Protein AF-A0A6P4JU50-F1 (afdb_monomer_lite)

pLDDT: mean 75.05, std 13.11, range [38.38, 91.38]

Radius of gyration: 21.97 Å; chains: 1; bounding box: 61×32×65 Å

Secondary structure (DSSP, 8-state):
--HHHHHHHHHHHHHHHHHHHHTPPEEEEEEEEEE-TTS-EEEEEEEEEE---HHHHHHHHHHHHHHHHHHHHS---TTGGGSGGGGTTTTHHHHHHHHHHHHHHHHHHHHHHHHHTTTS--HHHHHHHHHHHHHHHHHHHHHHHHHHHHHHHHTTSS-------

Organism: Drosophila kikkawai (NCBI:txid30033)

Structure (mmCIF, N/CA/C/O backbone):
data_AF-A0A6P4JU50-F1
#
_entry.id   AF-A0A6P4JU50-F1
#
loop_
_atom_site.group_PDB
_atom_site.id
_atom_site.type_symbol
_atom_site.label_atom_id
_atom_site.label_alt_id
_atom_site.label_comp_id
_atom_site.label_asym_id
_atom_site.label_entity_id
_atom_site.label_seq_id
_atom_site.pdbx_PDB_ins_code
_atom_site.Cartn_x
_atom_site.Cartn_y
_atom_site.Cartn_z
_atom_site.occupancy
_atom_site.B_iso_or_equiv
_atom_site.auth_seq_id
_atom_site.auth_comp_id
_atom_site.auth_asym_id
_atom_site.auth_atom_id
_atom_site.pdbx_PDB_model_num
ATOM 1 N N . MET A 1 1 ? -29.765 8.787 4.730 1.00 54.12 1 MET A N 1
ATOM 2 C CA . MET A 1 1 ? -28.805 7.769 4.243 1.00 54.12 1 MET A CA 1
ATOM 3 C C . MET A 1 1 ? -28.225 7.061 5.467 1.00 54.12 1 MET A C 1
ATOM 5 O O . MET A 1 1 ? -27.823 7.749 6.394 1.00 54.12 1 MET A O 1
ATOM 9 N N . SER A 1 2 ? -28.319 5.730 5.560 1.00 73.50 2 SER A N 1
ATOM 10 C CA . SER A 1 2 ? -28.014 4.982 6.798 1.00 73.50 2 SER A CA 1
ATOM 11 C C . SER A 1 2 ? -26.514 5.015 7.121 1.00 73.50 2 SER A C 1
ATOM 13 O O . SER A 1 2 ? -25.704 4.773 6.234 1.00 73.50 2 SER A O 1
ATOM 15 N N . GLN A 1 3 ? -26.133 5.262 8.380 1.00 72.31 3 GLN A N 1
ATOM 16 C CA . GLN A 1 3 ? -24.739 5.274 8.868 1.00 72.31 3 GLN A CA 1
ATOM 17 C C . GLN A 1 3 ? -23.953 4.004 8.482 1.00 72.31 3 GLN A C 1
ATOM 19 O O . GLN A 1 3 ? -22.750 4.051 8.243 1.00 72.31 3 GLN A O 1
ATOM 24 N N . ARG A 1 4 ? -24.656 2.874 8.338 1.00 76.69 4 ARG A N 1
ATOM 25 C CA . ARG A 1 4 ? -24.091 1.600 7.870 1.00 76.69 4 ARG A CA 1
ATOM 26 C C . ARG A 1 4 ? -23.564 1.668 6.434 1.00 76.69 4 ARG A C 1
ATOM 28 O O . ARG A 1 4 ? -22.578 1.019 6.121 1.00 76.69 4 ARG A O 1
ATOM 35 N N . PHE A 1 5 ? -24.207 2.455 5.573 1.00 83.00 5 PHE A N 1
ATOM 36 C CA . PHE A 1 5 ? -23.812 2.596 4.173 1.00 83.00 5 PHE A CA 1
ATOM 37 C C . PHE A 1 5 ? -22.484 3.352 4.031 1.00 83.00 5 PHE A C 1
ATOM 39 O O . PHE A 1 5 ? -21.643 2.957 3.232 1.00 83.00 5 PHE A O 1
ATOM 46 N N . TYR A 1 6 ? -22.260 4.376 4.861 1.00 82.19 6 TYR A N 1
ATOM 47 C CA . TYR A 1 6 ? -20.986 5.100 4.905 1.00 82.19 6 TYR A CA 1
ATOM 48 C C . TYR A 1 6 ? -19.831 4.208 5.366 1.00 82.19 6 TYR A C 1
ATOM 50 O O . TYR A 1 6 ? -18.791 4.193 4.720 1.00 82.19 6 TYR A O 1
ATOM 58 N N . LEU A 1 7 ? -20.040 3.402 6.414 1.00 80.25 7 LEU A N 1
ATOM 59 C CA . LEU A 1 7 ? -19.026 2.457 6.895 1.00 80.25 7 LEU A CA 1
ATOM 60 C C . LEU A 1 7 ? -18.657 1.409 5.838 1.00 80.25 7 LEU A C 1
ATOM 62 O O . LEU A 1 7 ? -17.489 1.066 5.695 1.00 80.25 7 LEU A O 1
ATOM 66 N N . LEU A 1 8 ? -19.640 0.909 5.082 1.00 84.81 8 LEU A N 1
ATOM 67 C CA . LEU A 1 8 ? -19.385 -0.038 3.994 1.00 84.81 8 LEU A CA 1
ATOM 68 C C . LEU A 1 8 ? -18.580 0.601 2.857 1.00 84.81 8 LEU A C 1
ATOM 70 O O . LEU A 1 8 ? -17.651 -0.023 2.352 1.00 84.81 8 LEU A O 1
ATOM 74 N N . LEU A 1 9 ? -18.913 1.835 2.473 1.00 86.62 9 LEU A N 1
ATOM 75 C CA . LEU A 1 9 ? -18.166 2.593 1.467 1.00 86.62 9 LEU A CA 1
ATOM 76 C C . LEU A 1 9 ? -16.723 2.855 1.901 1.00 86.62 9 LEU A C 1
ATOM 78 O O . LEU A 1 9 ? -15.807 2.656 1.112 1.00 86.62 9 LEU A O 1
ATOM 82 N N . GLU A 1 10 ? -16.519 3.261 3.151 1.00 85.44 10 GLU A N 1
ATOM 83 C CA . GLU A 1 10 ? -15.194 3.533 3.707 1.00 85.44 10 GLU A CA 1
ATOM 84 C C . GLU A 1 10 ? -14.345 2.256 3.812 1.00 85.44 10 GLU A C 1
ATOM 86 O O . GLU A 1 10 ? -13.164 2.267 3.460 1.00 85.44 10 GLU A O 1
ATOM 91 N N . LEU A 1 11 ? -14.960 1.129 4.189 1.00 87.06 11 LEU A N 1
ATOM 92 C CA . LEU A 1 11 ? -14.311 -0.182 4.175 1.00 87.06 11 LEU A CA 1
ATOM 93 C C . LEU A 1 11 ? -13.906 -0.580 2.752 1.00 87.06 11 LEU A C 1
ATOM 95 O O . LEU A 1 11 ? -12.756 -0.940 2.521 1.00 87.06 11 LEU A O 1
ATOM 99 N N . LEU A 1 12 ? -14.828 -0.500 1.788 1.00 88.75 12 LEU A N 1
ATOM 100 C CA . LEU A 1 12 ? -14.544 -0.823 0.388 1.00 88.75 12 LEU A CA 1
ATOM 101 C C . LEU A 1 12 ? -13.448 0.076 -0.187 1.00 88.75 12 LEU A C 1
ATOM 103 O O . LEU A 1 12 ? -12.571 -0.418 -0.890 1.00 88.75 12 LEU A O 1
ATOM 107 N N . TYR A 1 13 ? -13.465 1.365 0.152 1.00 89.19 13 TYR A N 1
ATOM 108 C CA . TYR A 1 13 ? -12.433 2.316 -0.240 1.00 89.19 13 TYR A CA 1
ATOM 109 C C . TYR A 1 13 ? -11.063 1.924 0.328 1.00 89.19 13 TYR A C 1
ATOM 111 O O . TYR A 1 13 ? -10.102 1.800 -0.429 1.00 89.19 13 TYR A O 1
ATOM 119 N N . GLY A 1 14 ? -10.979 1.633 1.631 1.00 86.38 14 GLY A N 1
ATOM 120 C CA . GLY A 1 14 ? -9.739 1.188 2.271 1.00 86.38 14 GLY A CA 1
ATOM 121 C C . GLY A 1 14 ? -9.211 -0.132 1.704 1.00 86.38 14 GLY A C 1
ATOM 122 O O . GLY A 1 14 ? -8.010 -0.261 1.464 1.00 86.38 14 GLY A O 1
ATOM 123 N N . VAL A 1 15 ? -10.099 -1.090 1.417 1.00 89.19 15 VAL A N 1
ATOM 124 C CA . VAL A 1 15 ? -9.732 -2.368 0.791 1.00 89.19 15 VAL A CA 1
ATOM 125 C C . VAL A 1 15 ? -9.227 -2.153 -0.627 1.00 89.19 15 VAL A C 1
ATOM 127 O O . VAL A 1 15 ? -8.178 -2.693 -0.971 1.00 89.19 15 VAL A O 1
ATOM 130 N N . ALA A 1 16 ? -9.928 -1.364 -1.442 1.00 88.38 16 ALA A N 1
ATOM 131 C CA . ALA A 1 16 ? -9.523 -1.078 -2.815 1.00 88.38 16 ALA A CA 1
ATOM 132 C C . ALA A 1 16 ? -8.145 -0.409 -2.855 1.00 88.38 16 ALA A C 1
ATOM 134 O O . ALA A 1 16 ? -7.277 -0.820 -3.624 1.00 88.38 16 ALA A O 1
ATOM 135 N N . LEU A 1 17 ? -7.916 0.557 -1.967 1.00 88.56 17 LEU A N 1
ATOM 136 C CA . LEU A 1 17 ? -6.658 1.278 -1.852 1.00 88.56 17 LEU A CA 1
ATOM 137 C C . LEU A 1 17 ? -5.503 0.375 -1.395 1.00 88.56 17 LEU A C 1
ATOM 139 O O . LEU A 1 17 ? -4.445 0.353 -2.023 1.00 88.56 17 LEU A O 1
ATOM 143 N N . LEU A 1 18 ? -5.707 -0.421 -0.339 1.00 86.56 18 LEU A N 1
ATOM 144 C CA . LEU A 1 18 ? -4.679 -1.344 0.141 1.00 86.56 18 LEU A CA 1
ATOM 145 C C . LEU A 1 18 ? -4.397 -2.445 -0.887 1.00 86.56 18 LEU A C 1
ATOM 147 O O . LEU A 1 18 ? -3.248 -2.835 -1.072 1.00 86.56 18 LEU A O 1
ATOM 151 N N . THR A 1 19 ? -5.426 -2.921 -1.591 1.00 86.94 19 THR A N 1
ATOM 152 C CA . THR A 1 19 ? -5.266 -3.876 -2.694 1.00 86.94 19 THR A CA 1
ATOM 153 C C . THR A 1 19 ? -4.460 -3.249 -3.824 1.00 86.94 19 THR A C 1
ATOM 155 O O . THR A 1 19 ? -3.544 -3.894 -4.313 1.00 86.94 19 THR A O 1
ATOM 158 N N . ALA A 1 20 ? -4.717 -1.993 -4.198 1.00 86.81 20 ALA A N 1
ATOM 159 C CA . ALA A 1 20 ? -3.942 -1.297 -5.225 1.00 86.81 20 ALA A CA 1
ATOM 160 C C . ALA A 1 20 ? -2.454 -1.166 -4.848 1.00 86.81 20 ALA A C 1
ATOM 162 O O . ALA A 1 20 ? -1.584 -1.360 -5.694 1.00 86.81 20 ALA A O 1
ATOM 163 N N . ILE A 1 21 ? -2.153 -0.910 -3.570 1.00 85.38 21 ILE A N 1
ATOM 164 C CA . ILE A 1 21 ? -0.774 -0.854 -3.060 1.00 85.38 21 ILE A CA 1
ATOM 165 C C . ILE A 1 21 ? -0.146 -2.259 -3.014 1.00 85.38 21 ILE A C 1
ATOM 167 O O . ILE A 1 21 ? 1.008 -2.449 -3.386 1.00 85.38 21 ILE A O 1
ATOM 171 N N . ALA A 1 22 ? -0.895 -3.270 -2.571 1.00 83.38 22 ALA A N 1
ATOM 172 C CA . ALA A 1 22 ? -0.390 -4.628 -2.370 1.00 83.38 22 ALA A CA 1
ATOM 173 C C . ALA A 1 22 ? -0.297 -5.466 -3.656 1.00 83.38 22 ALA A C 1
ATOM 175 O O . ALA A 1 22 ? 0.511 -6.391 -3.721 1.00 83.38 22 ALA A O 1
ATOM 176 N N . ALA A 1 23 ? -1.134 -5.174 -4.651 1.00 81.75 23 ALA A N 1
ATOM 177 C CA . ALA A 1 23 ? -1.186 -5.856 -5.941 1.00 81.75 23 ALA A CA 1
ATOM 178 C C . ALA A 1 23 ? -0.204 -5.267 -6.963 1.00 81.75 23 ALA A C 1
ATOM 180 O O . ALA A 1 23 ? -0.229 -5.665 -8.129 1.00 81.75 23 ALA A O 1
ATOM 181 N N . ALA A 1 24 ? 0.658 -4.334 -6.545 1.00 75.81 24 ALA A N 1
ATOM 182 C CA . ALA A 1 24 ? 1.701 -3.807 -7.404 1.00 75.81 24 ALA A CA 1
ATOM 183 C C . ALA A 1 24 ? 2.560 -4.964 -7.959 1.00 75.81 24 ALA A C 1
ATOM 185 O O . ALA A 1 24 ? 2.999 -5.828 -7.188 1.00 75.81 24 ALA A O 1
ATOM 186 N N . PRO A 1 25 ? 2.778 -5.015 -9.286 1.00 68.81 25 PRO A N 1
ATOM 187 C CA . PRO A 1 25 ? 3.494 -6.114 -9.917 1.00 68.81 25 PRO A CA 1
ATOM 188 C C . PRO A 1 25 ? 4.922 -6.194 -9.388 1.00 68.81 25 PRO A C 1
ATOM 190 O O . PRO A 1 25 ? 5.602 -5.177 -9.219 1.00 68.81 25 PRO A O 1
ATOM 193 N N . ASP A 1 26 ? 5.387 -7.415 -9.143 1.00 69.00 26 ASP A N 1
ATOM 194 C CA . ASP A 1 26 ? 6.801 -7.656 -8.926 1.00 69.00 26 ASP A CA 1
ATOM 195 C C . ASP A 1 26 ? 7.513 -7.600 -10.281 1.00 69.00 26 ASP A C 1
ATOM 197 O O . ASP A 1 26 ? 7.114 -8.258 -11.247 1.00 69.00 26 ASP A O 1
ATOM 201 N N . ILE A 1 27 ? 8.533 -6.753 -10.374 1.00 66.44 27 ILE A N 1
ATOM 202 C CA . ILE A 1 27 ? 9.292 -6.546 -11.604 1.00 66.44 27 ILE A CA 1
ATOM 203 C C . ILE A 1 27 ? 10.572 -7.359 -11.464 1.00 66.44 27 ILE A C 1
ATOM 205 O O . ILE A 1 27 ? 11.508 -6.948 -10.779 1.00 66.44 27 ILE A O 1
ATOM 209 N N . GLU A 1 28 ? 10.612 -8.520 -12.118 1.00 68.19 28 GLU A N 1
ATOM 210 C CA . GLU A 1 28 ? 11.819 -9.335 -12.209 1.00 68.19 28 GLU A CA 1
ATOM 211 C C . GLU A 1 28 ? 12.558 -9.009 -13.506 1.00 68.19 28 GLU A C 1
ATOM 213 O O . GLU A 1 28 ? 12.092 -9.311 -14.611 1.00 68.19 28 GLU A O 1
ATOM 218 N N . ILE A 1 29 ? 13.744 -8.422 -13.362 1.00 61.50 29 ILE A N 1
ATOM 219 C CA . ILE A 1 29 ? 14.670 -8.187 -14.466 1.00 61.50 29 ILE A CA 1
ATOM 220 C C . ILE A 1 29 ? 15.524 -9.447 -14.624 1.00 61.50 29 ILE A C 1
ATOM 222 O O . ILE A 1 29 ? 16.368 -9.739 -13.776 1.00 61.50 29 ILE A O 1
ATOM 226 N N . LYS A 1 30 ? 15.309 -10.212 -15.700 1.00 66.56 30 LYS A N 1
ATOM 227 C CA . LYS A 1 30 ? 16.130 -11.387 -16.023 1.00 66.56 30 LYS A CA 1
ATOM 228 C C . LYS A 1 30 ? 17.071 -11.043 -17.169 1.00 66.56 30 LYS A C 1
ATOM 230 O O . LYS A 1 30 ? 16.653 -10.935 -18.319 1.00 66.56 30 LYS A O 1
ATOM 235 N N . LEU A 1 31 ? 18.353 -10.909 -16.842 1.00 55.59 31 LEU A N 1
ATOM 236 C CA . LEU A 1 31 ? 19.434 -10.826 -17.822 1.00 55.59 31 LEU A CA 1
ATOM 237 C C . LEU A 1 31 ? 19.693 -12.238 -18.353 1.00 55.59 31 LEU A C 1
ATOM 239 O O . LEU A 1 31 ? 20.204 -13.087 -17.621 1.00 55.59 31 LEU A O 1
ATOM 243 N N . ARG A 1 32 ? 19.314 -12.519 -19.605 1.00 54.78 32 ARG A N 1
ATOM 244 C CA . ARG A 1 32 ? 19.724 -13.759 -20.279 1.00 54.78 32 ARG A CA 1
ATOM 245 C C . ARG A 1 32 ? 20.823 -13.447 -21.294 1.00 54.78 32 ARG A C 1
ATOM 247 O O . ARG A 1 32 ? 20.615 -12.591 -22.153 1.00 54.78 32 ARG A O 1
ATOM 254 N N . PRO A 1 33 ? 21.972 -14.142 -21.238 1.00 51.75 33 PRO A N 1
ATOM 255 C CA . PRO A 1 33 ? 22.953 -14.059 -22.307 1.00 51.75 33 PRO A CA 1
ATOM 256 C C . PRO A 1 33 ? 22.373 -14.756 -23.542 1.00 51.75 33 PRO A C 1
ATOM 258 O O . PRO A 1 33 ? 22.024 -15.938 -23.490 1.00 51.75 33 PRO A O 1
ATOM 261 N N . ARG A 1 34 ? 22.235 -14.020 -24.646 1.00 54.09 34 ARG A N 1
ATOM 262 C CA . ARG A 1 34 ? 21.911 -14.589 -25.952 1.00 54.09 34 ARG A CA 1
ATOM 263 C C . ARG A 1 34 ? 23.229 -14.757 -26.703 1.00 54.09 34 ARG A C 1
ATOM 265 O O . ARG A 1 34 ? 23.922 -13.780 -26.970 1.00 54.09 34 ARG A O 1
ATOM 272 N N . TYR A 1 35 ? 23.591 -16.003 -26.996 1.00 56.16 35 TYR A N 1
ATOM 273 C CA . TYR A 1 35 ? 24.710 -16.289 -27.887 1.00 56.16 35 TYR A CA 1
ATOM 274 C C . TYR A 1 35 ? 24.241 -16.053 -29.315 1.00 56.16 35 TYR A C 1
ATOM 276 O O . TYR A 1 35 ? 23.404 -16.798 -29.824 1.00 56.16 35 TYR A O 1
ATOM 284 N N . ASP A 1 36 ? 24.730 -14.975 -29.916 1.00 54.75 36 ASP A N 1
ATOM 285 C CA . ASP A 1 36 ? 24.530 -14.705 -31.333 1.00 54.75 36 ASP A CA 1
ATOM 286 C C . ASP A 1 36 ? 25.614 -15.428 -32.148 1.00 54.75 36 ASP A C 1
ATOM 288 O O . ASP A 1 36 ? 26.749 -15.582 -31.681 1.00 54.75 36 ASP A O 1
ATOM 292 N N . GLU A 1 37 ? 25.293 -15.858 -33.371 1.00 56.91 37 GLU A N 1
ATOM 293 C CA . GLU A 1 37 ? 26.193 -16.640 -34.248 1.00 56.91 37 GLU A CA 1
ATOM 294 C C . GLU A 1 37 ? 27.523 -15.922 -34.564 1.00 56.91 37 GLU A C 1
ATOM 296 O O . GLU A 1 37 ? 28.471 -16.539 -35.045 1.00 56.91 37 GLU A O 1
ATOM 301 N N . LYS A 1 38 ? 27.628 -14.623 -34.254 1.00 55.09 38 LYS A N 1
ATOM 302 C CA . LYS A 1 38 ? 28.802 -13.772 -34.502 1.00 55.09 38 LYS A CA 1
ATOM 303 C C . LYS A 1 38 ? 29.774 -13.611 -33.326 1.00 55.09 38 LYS A C 1
ATOM 305 O O . LYS A 1 38 ? 30.613 -12.718 -33.366 1.00 55.09 38 LYS A O 1
ATOM 310 N N . LEU A 1 39 ? 29.720 -14.469 -32.304 1.00 55.12 39 LEU A N 1
ATOM 311 C CA . LEU A 1 39 ? 30.683 -14.449 -31.186 1.00 55.12 39 LEU A CA 1
ATOM 312 C C . LEU A 1 39 ? 30.684 -13.125 -30.385 1.00 55.12 39 LEU A C 1
ATOM 314 O O . LEU A 1 39 ? 31.681 -12.762 -29.765 1.00 55.12 39 LEU A O 1
ATOM 318 N N . SER A 1 40 ? 29.566 -12.398 -30.377 1.00 49.16 40 SER A N 1
ATOM 319 C CA . SER A 1 40 ? 29.327 -11.271 -29.474 1.00 49.16 40 SER A CA 1
ATOM 320 C C . SER A 1 40 ? 28.325 -11.698 -28.406 1.00 49.16 40 SER A C 1
ATOM 322 O O . SER A 1 40 ? 27.227 -12.149 -28.729 1.00 49.16 40 SER A O 1
ATOM 324 N N . ILE A 1 41 ? 28.697 -11.573 -27.130 1.00 52.94 41 ILE A N 1
ATOM 325 C CA . ILE A 1 41 ? 27.776 -11.801 -26.012 1.00 52.94 41 ILE A CA 1
ATOM 326 C C . ILE A 1 41 ? 26.835 -10.598 -25.954 1.00 52.94 41 ILE A C 1
ATOM 328 O O . ILE A 1 41 ? 27.206 -9.538 -25.451 1.00 52.94 41 ILE A O 1
ATOM 332 N N . THR A 1 42 ? 25.624 -10.751 -26.483 1.00 55.56 42 THR A N 1
ATOM 333 C CA . THR A 1 42 ? 24.578 -9.730 -26.388 1.00 55.56 42 THR A CA 1
ATOM 334 C C . THR A 1 42 ? 23.635 -10.123 -25.252 1.00 55.56 42 THR A C 1
ATOM 336 O O . THR A 1 42 ? 23.068 -11.218 -25.236 1.00 55.56 42 THR A O 1
ATOM 339 N N . TYR A 1 43 ? 23.493 -9.256 -24.251 1.00 56.38 43 TYR A N 1
ATOM 340 C CA . TYR A 1 43 ? 22.566 -9.475 -23.142 1.00 56.38 43 TYR A CA 1
ATOM 341 C C . TYR A 1 43 ? 21.173 -9.019 -23.574 1.00 56.38 43 TYR A C 1
ATOM 343 O O . TYR A 1 43 ? 20.978 -7.843 -23.869 1.00 56.38 43 TYR A O 1
ATOM 351 N N . ASP A 1 44 ? 20.212 -9.940 -23.625 1.00 58.97 44 ASP A N 1
ATOM 352 C CA . ASP A 1 44 ? 18.820 -9.604 -23.924 1.00 58.97 44 ASP A CA 1
ATOM 353 C C . ASP A 1 44 ? 18.092 -9.344 -22.595 1.00 58.97 44 ASP A C 1
ATOM 355 O O . ASP A 1 44 ? 18.019 -10.215 -21.716 1.00 58.97 44 ASP A O 1
ATOM 359 N N . LEU A 1 45 ? 17.618 -8.111 -22.406 1.00 58.59 45 LEU A N 1
ATOM 360 C CA . LEU A 1 45 ? 16.959 -7.675 -21.179 1.00 58.59 45 LEU A CA 1
ATOM 361 C C . LEU A 1 45 ? 15.476 -8.063 -21.239 1.00 58.59 45 LEU A C 1
ATOM 363 O O . LEU A 1 45 ? 14.645 -7.311 -21.749 1.00 58.59 45 LEU A O 1
ATOM 367 N N . ARG A 1 46 ? 15.111 -9.228 -20.688 1.00 62.28 46 ARG A N 1
ATOM 368 C CA . ARG A 1 46 ? 13.696 -9.592 -20.522 1.00 62.28 46 ARG A CA 1
ATOM 369 C C . ARG A 1 46 ? 13.168 -9.081 -19.187 1.00 62.28 46 ARG A C 1
ATOM 371 O O . ARG A 1 46 ? 13.577 -9.540 -18.121 1.00 62.28 46 ARG A O 1
ATOM 378 N N . ILE A 1 47 ? 12.205 -8.168 -19.263 1.00 61.28 47 ILE A N 1
ATOM 379 C CA . ILE A 1 47 ? 11.411 -7.718 -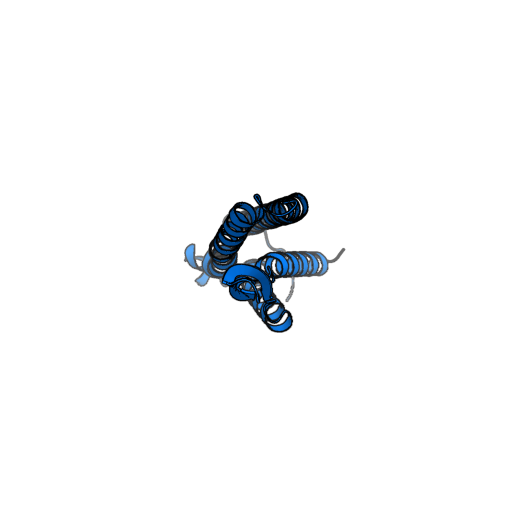18.119 1.00 61.28 47 ILE A CA 1
ATOM 380 C C . ILE A 1 47 ? 10.220 -8.670 -17.987 1.00 61.28 47 ILE A C 1
ATOM 382 O O . ILE A 1 47 ? 9.370 -8.738 -18.874 1.00 61.28 47 ILE A O 1
ATOM 386 N N . THR A 1 48 ? 10.172 -9.436 -16.899 1.00 69.38 48 THR A N 1
ATOM 387 C CA . THR A 1 48 ? 9.026 -10.294 -16.567 1.00 69.38 48 THR A CA 1
ATOM 388 C C . THR A 1 48 ? 8.226 -9.661 -15.437 1.00 69.38 48 THR A C 1
ATOM 390 O O . THR A 1 48 ? 8.776 -9.359 -14.381 1.00 69.38 48 THR A O 1
ATOM 393 N N . TYR A 1 49 ? 6.925 -9.476 -15.662 1.00 67.44 49 TYR A N 1
ATOM 394 C CA . TYR A 1 49 ? 5.993 -8.959 -14.662 1.00 67.44 49 TYR A CA 1
ATOM 395 C C . TYR A 1 49 ? 5.346 -10.133 -13.928 1.00 67.44 49 TYR A C 1
ATOM 397 O O . TYR A 1 49 ? 4.561 -10.881 -14.511 1.00 67.44 49 TYR A O 1
ATOM 405 N N . GLY A 1 50 ? 5.708 -10.319 -12.660 1.00 70.06 50 GLY A N 1
ATOM 406 C CA . GLY A 1 50 ? 5.083 -11.288 -11.769 1.00 70.06 50 GLY A CA 1
ATOM 407 C C . GLY A 1 50 ? 3.958 -10.619 -10.992 1.00 70.06 50 GLY A C 1
ATOM 408 O O . GLY A 1 50 ? 4.213 -9.767 -10.144 1.00 70.06 50 GLY A O 1
ATOM 409 N N . PHE A 1 51 ? 2.709 -10.986 -11.262 1.00 69.19 51 PHE A N 1
ATOM 410 C CA . PHE A 1 51 ? 1.589 -10.497 -10.463 1.00 69.19 51 PHE A CA 1
ATOM 411 C C . PHE A 1 51 ? 1.393 -11.410 -9.250 1.00 69.19 51 PHE A C 1
ATOM 413 O O . PHE A 1 51 ? 1.316 -12.630 -9.423 1.00 69.19 51 PHE A O 1
ATOM 420 N N . PRO A 1 52 ? 1.317 -10.861 -8.024 1.00 75.44 52 PRO A N 1
ATOM 421 C CA . PRO A 1 52 ? 0.889 -11.653 -6.882 1.00 75.44 52 PRO A CA 1
ATOM 422 C C . PRO A 1 52 ? -0.550 -12.127 -7.108 1.00 75.44 52 PRO A C 1
ATOM 424 O O . PRO A 1 52 ? -1.333 -11.456 -7.781 1.00 75.44 52 PRO A O 1
ATOM 427 N N . ASP A 1 53 ? -0.906 -13.274 -6.529 1.00 82.94 53 ASP A N 1
ATOM 428 C CA . ASP A 1 53 ? -2.263 -13.805 -6.627 1.00 82.94 53 ASP A CA 1
ATOM 429 C C . ASP A 1 53 ? -3.264 -12.805 -6.025 1.00 82.94 53 ASP A C 1
ATOM 431 O O . ASP A 1 53 ? -3.330 -12.616 -4.801 1.00 82.94 53 ASP A O 1
ATOM 435 N N . ILE A 1 54 ? -4.014 -12.150 -6.916 1.00 81.25 54 ILE A N 1
ATOM 436 C CA . ILE A 1 54 ? -4.915 -11.033 -6.624 1.00 81.25 54 ILE A CA 1
ATOM 437 C C . ILE A 1 54 ? -5.981 -11.460 -5.606 1.00 81.25 54 ILE A C 1
ATOM 439 O O . ILE A 1 54 ? -6.366 -10.678 -4.738 1.00 81.25 54 ILE A O 1
ATOM 443 N N . GLY A 1 55 ? -6.426 -12.722 -5.646 1.00 80.12 55 GLY A N 1
ATOM 444 C CA . GLY A 1 55 ? -7.403 -13.228 -4.683 1.00 80.12 55 GLY A CA 1
ATOM 445 C C . GLY A 1 55 ? -6.856 -13.196 -3.255 1.00 80.12 55 GLY A C 1
ATOM 446 O O . GLY A 1 55 ? -7.511 -12.714 -2.328 1.00 80.12 55 GLY A O 1
ATOM 447 N N . THR A 1 56 ? -5.609 -13.637 -3.074 1.00 84.38 56 THR A N 1
ATOM 448 C CA . THR A 1 56 ? -4.971 -13.655 -1.751 1.00 84.38 56 THR A CA 1
ATOM 449 C C . THR A 1 56 ? -4.663 -12.254 -1.228 1.00 84.38 56 THR A C 1
ATOM 451 O O . THR A 1 56 ? -4.742 -12.027 -0.017 1.00 84.38 56 THR A O 1
ATOM 454 N N . THR A 1 57 ? -4.330 -11.302 -2.107 1.00 84.50 57 THR A N 1
ATOM 455 C CA . THR A 1 57 ? -4.066 -9.913 -1.710 1.00 84.50 57 THR A CA 1
ATOM 456 C C . THR A 1 57 ? -5.349 -9.202 -1.301 1.00 84.50 57 THR A C 1
ATOM 458 O O . THR A 1 57 ? -5.339 -8.542 -0.264 1.00 84.50 57 THR A O 1
ATOM 461 N N . ILE A 1 58 ? -6.461 -9.416 -2.015 1.00 85.75 58 ILE A N 1
ATOM 462 C CA . ILE A 1 58 ? -7.782 -8.884 -1.646 1.00 85.75 58 ILE A CA 1
ATOM 463 C C . ILE A 1 58 ? -8.214 -9.403 -0.272 1.00 85.75 58 ILE A C 1
ATOM 465 O O . ILE A 1 58 ? -8.617 -8.613 0.577 1.00 85.75 58 ILE A O 1
ATOM 469 N N . ILE A 1 59 ? -8.098 -10.711 -0.012 1.00 87.06 59 ILE A N 1
ATOM 470 C CA . ILE A 1 59 ? -8.506 -11.295 1.279 1.00 87.06 59 ILE A CA 1
ATOM 471 C C . ILE A 1 59 ? -7.671 -10.715 2.426 1.00 87.06 59 ILE A C 1
ATOM 473 O O . ILE A 1 59 ? -8.218 -10.321 3.458 1.00 87.06 59 ILE A O 1
ATOM 477 N N . LYS A 1 60 ? -6.347 -10.613 2.245 1.00 86.56 60 LYS A N 1
ATOM 478 C CA . LYS A 1 60 ? -5.456 -9.986 3.233 1.00 86.56 60 LYS A CA 1
ATOM 479 C C . LYS A 1 60 ? -5.814 -8.516 3.444 1.00 86.56 60 LYS A C 1
ATOM 481 O O . LYS A 1 60 ? -5.899 -8.079 4.587 1.00 86.56 60 LYS A O 1
ATOM 486 N N . ALA A 1 61 ? -6.071 -7.773 2.370 1.00 85.75 61 ALA A N 1
ATOM 487 C CA . ALA A 1 61 ? -6.452 -6.370 2.447 1.00 85.75 61 ALA A CA 1
ATOM 488 C C . ALA A 1 61 ? -7.786 -6.163 3.161 1.00 85.75 61 ALA A C 1
ATOM 490 O O . ALA A 1 61 ? -7.905 -5.255 3.983 1.00 85.75 61 ALA A O 1
ATOM 491 N N . LEU A 1 62 ? -8.757 -7.039 2.912 1.00 87.75 62 LEU A N 1
ATOM 492 C CA . LEU A 1 62 ? -10.048 -7.035 3.584 1.00 87.75 62 LEU A CA 1
ATOM 493 C C . LEU A 1 62 ? -9.906 -7.312 5.077 1.00 87.75 62 LEU A C 1
ATOM 495 O O . LEU A 1 62 ? -10.426 -6.541 5.877 1.00 87.75 62 LEU A O 1
ATOM 499 N N . LEU A 1 63 ? -9.148 -8.342 5.462 1.00 87.25 63 LEU A N 1
ATOM 500 C CA . LEU A 1 63 ? -8.891 -8.653 6.870 1.00 87.25 63 LEU A CA 1
ATOM 501 C C . LEU A 1 63 ? -8.203 -7.491 7.593 1.00 87.25 63 LEU A C 1
ATOM 503 O O . LEU A 1 63 ? -8.653 -7.081 8.660 1.00 87.25 63 LEU A O 1
ATOM 507 N N . VAL A 1 64 ? -7.141 -6.933 7.006 1.00 87.00 64 VAL A N 1
ATOM 508 C CA . VAL A 1 64 ? -6.362 -5.848 7.622 1.00 87.00 64 VAL A CA 1
ATOM 509 C C . VAL A 1 64 ? -7.173 -4.550 7.700 1.00 87.00 64 VAL A C 1
ATOM 511 O O . VAL A 1 64 ? -7.116 -3.858 8.712 1.00 87.00 64 VAL A O 1
ATOM 514 N N . THR A 1 65 ? -7.979 -4.236 6.683 1.00 85.00 65 THR A N 1
ATOM 515 C CA . THR A 1 65 ? -8.863 -3.055 6.689 1.00 85.00 65 THR A CA 1
ATOM 516 C C . THR A 1 65 ? -10.016 -3.219 7.678 1.00 85.00 65 THR A C 1
ATOM 518 O O . THR A 1 65 ? -10.341 -2.289 8.412 1.00 85.00 65 THR A O 1
ATOM 521 N N . PHE A 1 66 ? -10.596 -4.418 7.766 1.00 84.50 66 PHE A N 1
ATOM 522 C CA . PHE A 1 66 ? -11.618 -4.731 8.760 1.00 84.50 66 PHE A CA 1
ATOM 523 C C . PHE A 1 66 ? -11.073 -4.602 10.190 1.00 84.50 66 PHE A C 1
ATOM 525 O O . PHE A 1 66 ? -11.720 -3.998 11.043 1.00 84.50 66 PHE A O 1
ATOM 532 N N . LEU A 1 67 ? -9.856 -5.098 10.440 1.00 84.81 67 LEU A N 1
ATOM 533 C CA . LEU A 1 67 ? -9.139 -4.900 11.703 1.00 84.81 67 LEU A CA 1
ATOM 534 C C . LEU A 1 67 ? -8.927 -3.410 11.997 1.00 84.81 67 LEU A C 1
ATOM 536 O O . LEU A 1 67 ? -9.258 -2.961 13.092 1.00 84.81 67 LEU A O 1
ATOM 540 N N . ALA A 1 68 ? -8.453 -2.633 11.021 1.00 81.38 68 ALA A N 1
ATOM 541 C CA . ALA A 1 68 ? -8.232 -1.196 11.172 1.00 81.38 68 ALA A CA 1
ATOM 542 C C . ALA A 1 68 ? -9.520 -0.418 11.511 1.00 81.38 68 ALA A C 1
ATOM 544 O O . ALA A 1 68 ? -9.468 0.514 12.312 1.00 81.38 68 ALA A O 1
ATOM 545 N N . MET A 1 69 ? -10.675 -0.832 10.975 1.00 77.62 69 MET A N 1
ATOM 546 C CA . MET A 1 69 ? -11.989 -0.243 11.281 1.00 77.62 69 MET A CA 1
ATOM 547 C C . MET A 1 69 ? -12.675 -0.844 12.520 1.00 77.62 69 MET A C 1
ATOM 549 O O . MET A 1 69 ? -13.685 -0.319 12.983 1.00 77.62 69 MET A O 1
ATOM 553 N N . MET A 1 70 ? -12.147 -1.904 13.133 1.00 76.50 70 MET A N 1
ATOM 554 C CA . MET A 1 70 ? -12.739 -2.497 14.340 1.00 76.50 70 MET A CA 1
ATOM 555 C C . MET A 1 70 ? -13.017 -1.481 15.478 1.00 76.50 70 MET A C 1
ATOM 557 O O . MET A 1 70 ? -14.086 -1.576 16.098 1.00 76.50 70 MET A O 1
ATOM 561 N N . PRO A 1 71 ? -12.144 -0.479 15.743 1.00 66.69 71 PRO A N 1
ATOM 562 C CA . PRO A 1 71 ? -12.395 0.547 16.755 1.00 66.69 71 PRO A CA 1
ATOM 563 C C . PRO A 1 71 ? -13.591 1.457 16.448 1.00 66.69 71 PRO A C 1
ATOM 565 O O . PRO A 1 71 ? -14.140 2.049 17.373 1.00 66.69 71 PRO A O 1
ATOM 568 N N . THR A 1 72 ? -13.978 1.606 15.176 1.00 66.06 72 THR A N 1
ATOM 569 C CA . THR A 1 72 ? -15.113 2.451 14.766 1.00 66.06 72 THR A CA 1
ATOM 570 C C . THR A 1 72 ? -16.434 1.683 14.800 1.00 66.06 72 THR A C 1
ATOM 572 O O . THR A 1 72 ? -17.484 2.269 15.062 1.00 66.06 72 THR A O 1
ATOM 575 N N . VAL A 1 73 ? -16.387 0.363 14.587 1.00 67.19 73 VAL A N 1
ATOM 576 C CA . VAL A 1 73 ? -17.570 -0.513 14.546 1.00 67.19 73 VAL A CA 1
ATOM 577 C C . VAL A 1 73 ? -17.993 -0.989 15.937 1.00 67.19 73 VAL A C 1
ATOM 579 O O . VAL A 1 73 ? -19.188 -1.091 16.218 1.00 67.19 73 VAL A O 1
ATOM 582 N N . THR A 1 74 ? -17.035 -1.286 16.817 1.00 64.00 74 THR A N 1
ATOM 583 C CA . THR A 1 74 ? -17.321 -1.858 18.140 1.00 64.00 74 THR A CA 1
ATOM 584 C C . THR A 1 74 ? -17.089 -0.832 19.245 1.00 64.00 74 THR A C 1
ATOM 586 O O . THR A 1 74 ? -16.002 -0.270 19.376 1.00 64.00 74 THR A O 1
ATOM 589 N N . MET A 1 75 ? -18.102 -0.597 20.089 1.00 58.75 75 MET A N 1
ATOM 590 C CA . MET A 1 75 ? -17.877 0.073 21.370 1.00 58.75 75 MET A CA 1
ATOM 591 C C . MET A 1 75 ? -17.049 -0.864 22.247 1.00 58.75 75 MET A C 1
ATOM 593 O O . MET A 1 75 ? -17.574 -1.796 22.855 1.00 58.75 75 MET A O 1
ATOM 597 N N . LEU A 1 76 ? -15.735 -0.642 22.287 1.00 58.53 76 LEU A N 1
ATOM 598 C CA . LEU A 1 76 ? -14.873 -1.374 23.202 1.00 58.53 76 LEU A CA 1
ATOM 599 C C . LEU A 1 76 ? -15.294 -1.081 24.652 1.00 58.53 76 LEU A C 1
ATOM 601 O O . LEU A 1 76 ? -15.513 0.083 25.003 1.00 58.53 76 LEU A O 1
ATOM 605 N N . PRO A 1 77 ? -15.381 -2.111 25.512 1.00 58.34 77 PRO A N 1
ATOM 606 C CA . PRO A 1 77 ? -15.775 -1.935 26.902 1.00 58.34 77 PRO A CA 1
ATOM 607 C C . PRO A 1 77 ? -14.818 -0.970 27.610 1.00 58.34 77 PRO A C 1
ATOM 609 O O . PRO A 1 77 ? -13.600 -1.039 27.424 1.00 58.34 77 PRO A O 1
ATOM 612 N N . GLN A 1 78 ? -15.369 -0.105 28.471 1.00 58.47 78 GLN A N 1
ATOM 613 C CA . GLN A 1 78 ? -14.642 0.988 29.139 1.00 58.47 78 GLN A CA 1
ATOM 614 C C . GLN A 1 78 ? -13.338 0.546 29.840 1.00 58.47 78 GLN A C 1
ATOM 616 O O . GLN A 1 78 ? -12.389 1.325 29.967 1.00 58.47 78 GLN A O 1
ATOM 621 N N . ARG A 1 79 ? -13.261 -0.725 30.262 1.00 55.75 79 ARG A N 1
ATOM 622 C CA . ARG A 1 79 ? -12.073 -1.335 30.883 1.00 55.75 79 ARG A CA 1
ATOM 623 C C . ARG A 1 79 ? -10.903 -1.534 29.911 1.00 55.75 79 ARG A C 1
ATOM 625 O O . ARG A 1 79 ? -9.766 -1.296 30.305 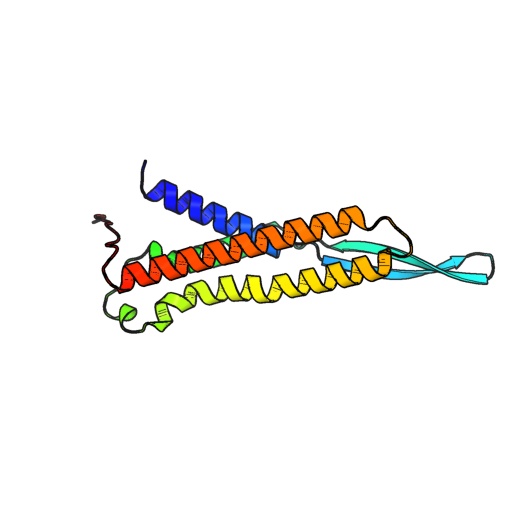1.00 55.75 79 ARG A O 1
ATOM 632 N N . LEU A 1 80 ? -11.164 -1.906 28.655 1.00 54.72 80 LEU A N 1
ATOM 633 C CA . LEU A 1 80 ? -10.139 -2.055 27.609 1.00 54.72 80 LEU A CA 1
ATOM 634 C C . LEU A 1 80 ? -9.696 -0.700 27.044 1.00 54.72 80 LEU A C 1
ATOM 636 O O . LEU A 1 80 ? -8.535 -0.520 26.691 1.00 54.72 80 LEU A O 1
ATOM 640 N N . THR A 1 81 ? -10.582 0.299 27.036 1.00 54.81 81 THR A N 1
ATOM 641 C CA . THR A 1 81 ? -10.251 1.656 26.571 1.00 54.81 81 THR A CA 1
ATOM 642 C C . THR A 1 81 ? -9.322 2.443 27.496 1.00 54.81 81 THR A C 1
ATOM 644 O O . THR A 1 81 ? -8.856 3.509 27.097 1.00 54.81 81 THR A O 1
ATOM 647 N N . LYS A 1 82 ? -9.020 1.936 28.700 1.00 57.62 82 LYS A N 1
ATOM 648 C CA . LYS A 1 82 ? -8.065 2.564 29.629 1.00 57.62 82 LYS A CA 1
ATOM 649 C C . LYS A 1 82 ? -6.626 2.519 29.093 1.00 57.62 82 LYS A C 1
ATOM 651 O O . LYS A 1 82 ? -5.817 3.381 29.422 1.00 57.62 82 LYS A O 1
ATOM 656 N N . TRP A 1 83 ? -6.319 1.547 28.232 1.00 58.22 83 TRP A N 1
ATOM 657 C CA . TRP A 1 83 ? -5.011 1.393 27.603 1.00 58.22 83 TRP A CA 1
ATOM 658 C C . TRP A 1 83 ? -5.018 2.059 26.224 1.00 58.22 83 TRP A C 1
ATOM 660 O O . TRP A 1 83 ? -5.444 1.472 25.231 1.00 58.22 83 TRP A O 1
ATOM 670 N N . ARG A 1 84 ? -4.528 3.307 26.165 1.00 59.44 84 ARG A N 1
ATOM 671 C CA . ARG A 1 84 ? -4.479 4.162 24.957 1.00 59.44 84 ARG A CA 1
ATOM 672 C C . ARG A 1 84 ? -3.865 3.457 23.737 1.00 59.44 84 ARG A C 1
ATOM 674 O O . ARG A 1 84 ? -4.291 3.710 22.617 1.00 59.44 84 ARG A O 1
ATOM 681 N N . LEU A 1 85 ? -2.916 2.546 23.963 1.00 62.69 85 LEU A N 1
ATOM 682 C CA . LEU A 1 85 ? -2.219 1.782 22.924 1.00 62.69 85 LEU A CA 1
ATOM 683 C C . LEU A 1 85 ? -3.119 0.764 22.212 1.00 62.69 85 LEU A C 1
ATOM 685 O O . LEU A 1 85 ? -3.016 0.620 20.998 1.00 62.69 85 LEU A O 1
ATOM 689 N N . PHE A 1 86 ? -4.050 0.115 22.919 1.00 65.81 86 PHE A N 1
ATOM 690 C CA . PHE A 1 86 ? -4.859 -0.975 22.357 1.00 65.81 86 PHE A CA 1
ATOM 691 C C . PHE A 1 86 ? -5.807 -0.510 21.238 1.00 65.81 86 PHE A C 1
ATOM 693 O O . PHE A 1 86 ? -6.229 -1.310 20.411 1.00 65.81 86 PHE A O 1
ATOM 700 N N . LYS A 1 87 ? -6.101 0.796 21.172 1.00 63.78 87 LYS A N 1
ATOM 701 C CA . LYS A 1 87 ? -6.905 1.405 20.101 1.00 63.78 87 LYS A CA 1
ATOM 702 C C . LYS A 1 87 ? -6.136 1.606 18.791 1.00 63.78 87 LYS A C 1
ATOM 704 O O . LYS A 1 87 ? -6.767 1.672 17.745 1.00 63.78 87 LYS A O 1
ATOM 709 N N . PHE A 1 88 ? -4.804 1.683 18.839 1.00 67.44 88 PHE A N 1
ATOM 710 C CA . PHE A 1 88 ? -3.948 1.860 17.656 1.00 67.44 88 PHE A CA 1
ATOM 711 C C . PHE A 1 88 ? -3.351 0.546 17.143 1.00 67.44 88 PHE A C 1
ATOM 713 O O . PHE A 1 88 ? -2.952 0.470 15.984 1.00 67.44 88 PHE A O 1
ATOM 720 N N . VAL A 1 89 ? -3.341 -0.501 17.976 1.00 76.38 89 VAL A N 1
ATOM 721 C CA . VAL A 1 89 ? -2.916 -1.861 17.601 1.00 76.38 89 VAL A CA 1
ATOM 722 C C . VAL A 1 89 ? -3.569 -2.365 16.304 1.00 76.38 89 VAL A C 1
ATOM 724 O O . VAL A 1 89 ? -2.841 -2.928 15.492 1.00 76.38 89 VAL A O 1
ATOM 727 N N . PRO A 1 90 ? -4.873 -2.149 16.038 1.00 74.2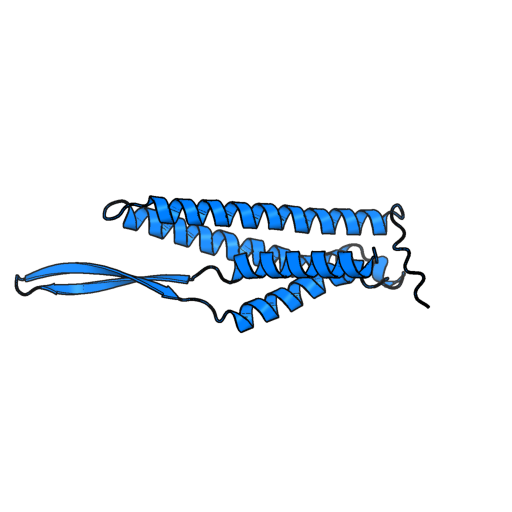5 90 PRO A N 1
ATOM 728 C CA . PRO A 1 90 ? -5.501 -2.656 14.815 1.00 74.25 90 PRO A CA 1
ATOM 729 C C . PRO A 1 90 ? -5.115 -1.856 13.565 1.00 74.25 90 PRO A C 1
ATOM 731 O O . PRO A 1 90 ? -5.147 -2.380 12.456 1.00 74.25 90 PRO A O 1
ATOM 734 N N . LEU A 1 91 ? -4.712 -0.595 13.747 1.00 79.50 91 LEU A N 1
ATOM 735 C CA . LEU A 1 91 ? -4.280 0.307 12.680 1.00 79.50 91 LEU A CA 1
ATOM 736 C C . LEU A 1 91 ? -2.814 0.067 12.283 1.00 79.50 91 LEU A C 1
ATOM 738 O O . LEU A 1 91 ? -2.434 0.236 11.125 1.00 79.50 91 LEU A O 1
ATOM 742 N N . ALA A 1 92 ? -1.992 -0.346 13.252 1.00 82.69 92 ALA A N 1
ATOM 743 C CA . ALA A 1 92 ? -0.571 -0.616 13.077 1.00 82.69 92 ALA A CA 1
ATOM 744 C C . ALA A 1 92 ? -0.249 -1.583 11.920 1.00 82.69 92 ALA A C 1
ATOM 746 O O . ALA A 1 92 ? 0.604 -1.226 11.109 1.00 82.69 92 ALA A O 1
ATOM 747 N N . PRO A 1 93 ? -0.901 -2.757 11.763 1.00 83.75 93 PRO A N 1
ATOM 748 C CA . PRO A 1 93 ? -0.608 -3.656 10.648 1.00 83.75 93 PRO A CA 1
ATOM 749 C C . PRO A 1 93 ? -0.959 -3.047 9.285 1.00 83.75 93 PRO A C 1
ATOM 751 O O . PRO A 1 93 ? -0.240 -3.298 8.321 1.00 83.75 93 PRO A O 1
ATOM 754 N N . TRP A 1 94 ? -2.005 -2.217 9.201 1.00 86.06 94 TRP A N 1
ATOM 755 C CA . TRP A 1 94 ? -2.390 -1.531 7.961 1.00 86.06 94 TRP A CA 1
ATOM 756 C C . TRP A 1 94 ? -1.317 -0.519 7.541 1.00 86.06 94 TRP A C 1
ATOM 758 O O . TRP A 1 94 ? -0.808 -0.571 6.422 1.00 86.06 94 TRP A O 1
ATOM 768 N N . ILE A 1 95 ? -0.889 0.335 8.477 1.00 85.81 95 ILE A N 1
ATOM 769 C CA . ILE A 1 95 ? 0.174 1.323 8.240 1.00 85.81 95 ILE A CA 1
ATOM 770 C C . ILE A 1 95 ? 1.499 0.627 7.929 1.00 85.81 95 ILE A C 1
ATOM 772 O O . ILE A 1 95 ? 2.173 0.997 6.973 1.00 85.81 95 ILE A O 1
ATOM 776 N N . LEU A 1 96 ? 1.868 -0.405 8.692 1.00 86.94 96 LEU A N 1
ATOM 777 C CA . LEU A 1 96 ? 3.121 -1.134 8.498 1.00 86.94 96 LEU A CA 1
ATOM 778 C C . LEU A 1 96 ? 3.164 -1.809 7.123 1.00 86.94 96 LEU A C 1
ATOM 780 O O . LEU A 1 96 ? 4.190 -1.754 6.449 1.00 86.94 96 LEU A O 1
ATOM 784 N N . MET A 1 97 ? 2.047 -2.383 6.669 1.00 83.94 97 MET A N 1
ATOM 785 C CA . MET A 1 97 ? 1.949 -2.965 5.333 1.00 83.94 97 MET A CA 1
ATOM 786 C C . MET A 1 97 ? 2.176 -1.910 4.245 1.00 83.94 97 MET A C 1
ATOM 788 O O . MET A 1 97 ? 3.008 -2.134 3.364 1.00 83.94 97 MET A O 1
ATOM 792 N N . CYS A 1 98 ? 1.525 -0.745 4.343 1.00 84.69 98 CYS A N 1
ATOM 793 C CA . CYS A 1 98 ? 1.754 0.381 3.435 1.00 84.69 98 CYS A CA 1
ATOM 794 C C . CYS A 1 98 ? 3.216 0.855 3.474 1.00 84.69 98 CYS A C 1
ATOM 796 O O . CYS A 1 98 ? 3.857 0.954 2.431 1.00 84.69 98 CYS A O 1
ATOM 798 N N . CYS A 1 99 ? 3.772 1.086 4.664 1.00 86.50 99 CYS A N 1
ATOM 799 C CA . CYS A 1 99 ? 5.120 1.623 4.857 1.00 86.50 99 CYS A CA 1
ATOM 800 C C . CYS A 1 99 ? 6.243 0.664 4.452 1.00 86.50 99 CYS A C 1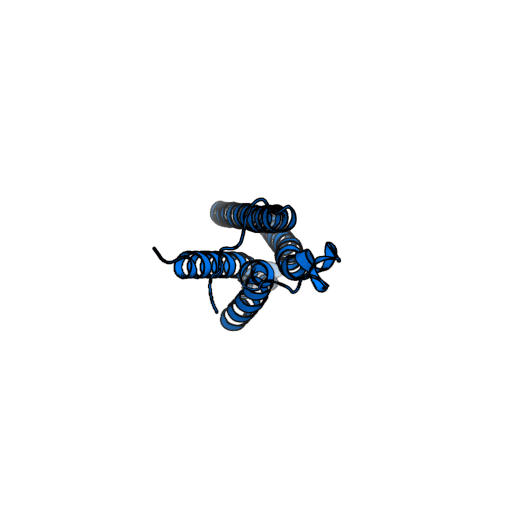
ATOM 802 O O . CYS A 1 99 ? 7.325 1.137 4.128 1.00 86.50 99 CYS A O 1
ATOM 804 N N . VAL A 1 100 ? 6.030 -0.654 4.467 1.00 87.62 100 VAL A N 1
ATOM 805 C CA . VAL A 1 100 ? 7.043 -1.632 4.029 1.00 87.62 100 VAL A CA 1
ATOM 806 C C . VAL A 1 100 ? 6.922 -1.914 2.535 1.00 87.62 100 VAL A C 1
ATOM 808 O O . VAL A 1 100 ? 7.929 -1.927 1.827 1.00 87.62 100 VAL A O 1
ATOM 811 N N . LYS A 1 101 ? 5.701 -2.118 2.028 1.00 83.75 101 LYS A N 1
ATOM 812 C CA . LYS A 1 101 ? 5.488 -2.460 0.616 1.00 83.75 101 LYS A CA 1
ATOM 813 C C . LYS A 1 101 ? 5.751 -1.279 -0.305 1.00 83.75 101 LYS A C 1
ATOM 815 O O . LYS A 1 101 ? 6.418 -1.445 -1.323 1.00 83.75 101 LYS A O 1
ATOM 820 N N . PHE A 1 102 ? 5.287 -0.085 0.051 1.00 86.75 102 PHE A N 1
ATOM 821 C CA . PHE A 1 102 ? 5.466 1.104 -0.777 1.00 86.75 102 PHE A CA 1
ATOM 822 C C . PHE A 1 102 ? 6.933 1.375 -1.165 1.00 86.75 102 PHE A C 1
ATOM 824 O O . PHE A 1 102 ? 7.214 1.391 -2.366 1.00 86.75 102 PHE A O 1
ATOM 831 N N . PRO A 1 103 ? 7.897 1.511 -0.228 1.00 86.69 103 PRO A N 1
ATOM 832 C CA . PRO A 1 103 ? 9.285 1.783 -0.592 1.00 86.69 103 PRO A CA 1
ATOM 833 C C . PRO A 1 103 ? 9.919 0.630 -1.371 1.00 86.69 103 PRO A C 1
ATOM 835 O O . PRO A 1 103 ? 10.703 0.888 -2.278 1.00 86.69 103 PRO A O 1
ATOM 838 N N . GLN A 1 104 ? 9.557 -0.628 -1.091 1.00 86.31 104 GLN A N 1
ATOM 839 C CA . GLN A 1 104 ? 10.036 -1.771 -1.879 1.00 86.31 104 GLN A CA 1
ATOM 840 C C . GLN A 1 104 ? 9.638 -1.640 -3.357 1.00 86.31 104 GLN A C 1
ATOM 842 O O . GLN A 1 104 ? 10.481 -1.812 -4.239 1.00 86.31 104 GLN A O 1
ATOM 847 N N . HIS A 1 105 ? 8.381 -1.286 -3.633 1.00 85.00 105 HIS A N 1
ATOM 848 C CA . HIS A 1 105 ? 7.898 -1.084 -5.001 1.00 85.00 105 HIS A CA 1
ATOM 849 C C . HIS A 1 105 ? 8.516 0.157 -5.659 1.00 85.00 105 HIS A C 1
ATOM 851 O O . HIS A 1 105 ? 8.927 0.090 -6.818 1.00 85.00 105 HIS A O 1
ATOM 857 N N . VAL A 1 106 ? 8.667 1.262 -4.922 1.00 86.88 106 VAL A N 1
ATOM 858 C CA . VAL A 1 106 ? 9.309 2.487 -5.430 1.00 86.88 106 VAL A CA 1
ATOM 859 C C . VAL A 1 106 ? 10.774 2.240 -5.793 1.00 86.88 106 VAL A C 1
ATOM 861 O O . VAL A 1 106 ? 11.198 2.613 -6.884 1.00 86.88 106 VAL A O 1
ATOM 864 N N . ILE A 1 107 ? 11.541 1.561 -4.933 1.00 87.75 107 ILE A N 1
ATOM 865 C CA . ILE A 1 107 ? 12.950 1.231 -5.194 1.00 87.75 107 ILE A CA 1
ATOM 866 C C . ILE A 1 107 ? 13.073 0.369 -6.455 1.00 87.75 107 ILE A C 1
ATOM 868 O O . ILE A 1 107 ? 13.901 0.665 -7.317 1.00 87.75 107 ILE A O 1
ATOM 872 N N . ARG A 1 108 ? 12.223 -0.656 -6.605 1.00 83.12 108 ARG A N 1
ATOM 873 C CA . ARG A 1 108 ? 12.201 -1.508 -7.806 1.00 83.12 108 ARG A CA 1
ATOM 874 C C . ARG A 1 108 ? 11.864 -0.711 -9.067 1.00 83.12 108 ARG A C 1
ATOM 876 O O . ARG A 1 108 ? 12.535 -0.884 -10.085 1.00 83.12 108 ARG A O 1
ATOM 883 N N . HIS A 1 109 ? 10.886 0.193 -9.010 1.00 84.19 109 HIS A N 1
ATOM 884 C CA . HIS A 1 109 ? 10.542 1.052 -10.144 1.00 84.19 109 HIS A CA 1
ATOM 885 C C . HIS A 1 109 ? 11.672 2.016 -10.515 1.00 84.19 109 HIS A C 1
ATOM 887 O O . HIS A 1 109 ? 12.003 2.112 -11.692 1.00 84.19 109 HIS A O 1
ATOM 893 N N . ILE A 1 110 ? 12.307 2.676 -9.542 1.00 86.19 110 ILE A N 1
ATOM 894 C CA . ILE A 1 110 ? 13.445 3.576 -9.788 1.00 86.19 110 ILE A CA 1
ATOM 895 C C . ILE A 1 110 ? 14.617 2.805 -10.404 1.00 86.19 110 ILE A C 1
ATOM 897 O O . ILE A 1 110 ? 15.214 3.267 -11.377 1.00 86.19 110 ILE A O 1
ATOM 901 N N . PHE A 1 111 ? 14.925 1.617 -9.875 1.00 85.81 111 PHE A N 1
ATOM 902 C CA . PHE A 1 111 ? 15.982 0.763 -10.413 1.00 85.81 111 PHE A CA 1
ATOM 903 C C . PHE A 1 111 ? 15.686 0.346 -11.859 1.00 85.81 111 PHE A C 1
ATOM 905 O O . PHE A 1 111 ? 16.556 0.446 -12.723 1.00 85.81 111 PHE A O 1
ATOM 912 N N . THR A 1 112 ? 14.438 -0.039 -12.139 1.00 81.69 112 THR A N 1
ATOM 913 C CA . THR A 1 112 ? 13.995 -0.405 -13.490 1.00 81.69 112 THR A CA 1
ATOM 914 C C . THR A 1 112 ? 14.098 0.786 -14.441 1.00 81.69 112 THR A C 1
ATOM 916 O O . THR A 1 112 ? 14.718 0.655 -15.490 1.00 81.69 112 THR A O 1
ATOM 919 N N . ILE A 1 113 ? 13.586 1.964 -14.057 1.0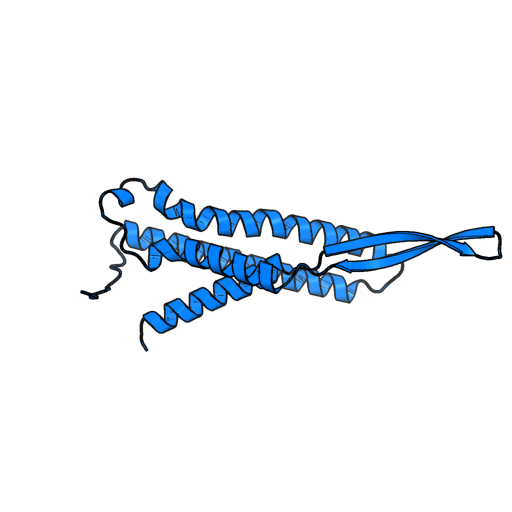0 84.62 113 ILE A N 1
ATOM 920 C CA . ILE A 1 113 ? 13.673 3.194 -14.861 1.00 84.62 113 ILE A CA 1
ATOM 921 C C . ILE A 1 113 ? 15.128 3.500 -15.199 1.00 84.62 113 ILE A C 1
ATOM 923 O O . ILE A 1 113 ? 15.439 3.691 -16.371 1.00 84.62 113 ILE A O 1
ATOM 927 N N . ARG A 1 114 ? 16.020 3.487 -14.199 1.00 84.44 114 ARG A N 1
ATOM 928 C CA . ARG A 1 114 ? 17.445 3.781 -14.391 1.00 84.44 114 ARG A CA 1
ATOM 929 C C . ARG A 1 114 ? 18.097 2.834 -15.395 1.00 84.44 114 ARG A C 1
ATOM 931 O O . ARG A 1 114 ? 18.909 3.283 -16.190 1.00 84.44 114 ARG A O 1
ATOM 938 N N . HIS A 1 115 ? 17.740 1.552 -15.368 1.00 81.00 115 HIS A N 1
ATOM 939 C CA . HIS A 1 115 ? 18.317 0.562 -16.275 1.00 81.00 115 HIS A CA 1
ATOM 940 C C . HIS A 1 115 ? 17.706 0.612 -17.684 1.00 81.00 115 HIS A C 1
ATOM 942 O O . HIS A 1 115 ? 18.396 0.395 -18.672 1.00 81.00 115 HIS A O 1
ATOM 948 N N . THR A 1 116 ? 16.415 0.936 -17.795 1.00 78.88 116 THR A N 1
ATOM 949 C CA . THR A 1 116 ? 15.717 1.032 -19.090 1.00 78.88 116 THR A CA 1
ATOM 950 C C . THR A 1 116 ? 15.889 2.377 -19.797 1.00 78.88 116 THR A C 1
ATOM 952 O O . THR A 1 116 ? 15.607 2.459 -20.989 1.00 78.88 116 THR A O 1
ATOM 955 N N . ALA A 1 117 ? 16.363 3.414 -19.097 1.00 80.44 117 ALA A N 1
ATOM 956 C CA . ALA A 1 117 ? 16.484 4.775 -19.626 1.00 80.44 117 ALA A CA 1
ATOM 957 C C . ALA A 1 117 ? 17.406 4.899 -20.843 1.00 80.44 117 ALA A C 1
ATOM 959 O O . ALA A 1 117 ? 17.199 5.782 -21.668 1.00 80.44 117 ALA A O 1
ATOM 960 N N . GLU A 1 118 ? 18.395 4.016 -20.968 1.00 75.75 118 GLU A N 1
ATOM 961 C CA . GLU A 1 118 ? 19.339 4.023 -22.090 1.00 75.75 118 GLU A CA 1
ATOM 962 C C . GLU A 1 118 ? 18.756 3.397 -23.368 1.00 75.75 118 GLU A C 1
ATOM 964 O O . GLU A 1 118 ? 19.230 3.693 -24.461 1.00 75.75 118 GLU A O 1
ATOM 969 N N . TYR A 1 119 ? 17.718 2.559 -23.250 1.00 73.62 119 TYR A N 1
ATOM 970 C CA . TYR A 1 119 ? 17.254 1.695 -24.345 1.00 73.62 119 TYR A CA 1
ATOM 971 C C . TYR A 1 119 ? 15.789 1.909 -24.739 1.00 73.62 119 TYR A C 1
ATOM 973 O O . TYR A 1 119 ? 15.403 1.566 -25.855 1.00 73.62 119 TYR A O 1
ATOM 981 N N . MET A 1 120 ? 14.949 2.447 -23.848 1.00 77.25 12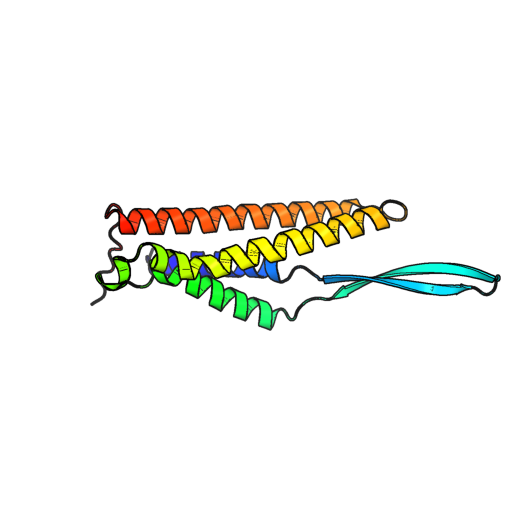0 MET A N 1
ATOM 982 C CA . MET A 1 120 ? 13.510 2.598 -24.081 1.00 77.25 120 MET A CA 1
ATOM 983 C C . MET A 1 120 ? 12.951 3.909 -23.525 1.00 77.25 120 MET A C 1
ATOM 985 O O . MET A 1 120 ? 13.497 4.517 -22.607 1.00 77.25 120 MET A O 1
ATOM 989 N N . ASN A 1 121 ? 11.799 4.320 -24.061 1.00 79.25 121 ASN A N 1
ATOM 990 C CA . ASN A 1 121 ? 11.046 5.453 -23.539 1.00 79.25 121 ASN A CA 1
ATOM 991 C C . ASN A 1 121 ? 10.552 5.153 -22.108 1.00 79.25 121 ASN A C 1
ATOM 993 O O . ASN A 1 121 ? 9.748 4.246 -21.898 1.00 79.25 121 ASN A O 1
ATOM 997 N N . THR A 1 122 ? 11.024 5.925 -21.128 1.00 83.06 122 THR A N 1
ATOM 998 C CA . THR A 1 122 ? 10.727 5.750 -19.693 1.00 83.06 122 THR A CA 1
ATOM 999 C C . THR A 1 122 ? 9.421 6.399 -19.243 1.00 83.06 122 THR A C 1
ATOM 1001 O O . THR A 1 122 ? 8.974 6.152 -18.122 1.00 83.06 122 THR A O 1
ATOM 1004 N N . PHE A 1 123 ? 8.776 7.185 -20.111 1.00 84.38 123 PHE A N 1
ATOM 1005 C CA . PHE A 1 123 ? 7.520 7.884 -19.832 1.00 84.38 123 PHE A CA 1
ATOM 1006 C C . PHE A 1 123 ? 6.394 7.011 -19.230 1.00 84.38 123 PHE A C 1
ATOM 1008 O O . PHE A 1 123 ? 5.790 7.425 -18.240 1.00 84.38 123 PHE A O 1
ATOM 1015 N N . PRO A 1 124 ? 6.090 5.798 -19.739 1.00 81.75 124 PRO A N 1
ATOM 1016 C CA . PRO A 1 124 ? 5.052 4.965 -19.130 1.00 81.75 124 PRO A CA 1
ATOM 1017 C C . PRO A 1 124 ? 5.426 4.491 -17.717 1.00 81.75 124 PRO A C 1
ATOM 1019 O O . PRO A 1 124 ? 4.559 4.436 -16.848 1.00 81.75 124 PRO A O 1
ATOM 1022 N N . LEU A 1 125 ? 6.705 4.194 -17.447 1.00 82.00 125 LEU A N 1
ATOM 1023 C CA . LEU A 1 125 ? 7.137 3.793 -16.103 1.00 82.00 125 LEU A CA 1
ATOM 1024 C C . LEU A 1 125 ? 7.058 4.954 -15.106 1.00 82.00 125 LEU A C 1
ATOM 1026 O O . LEU A 1 125 ? 6.655 4.740 -13.963 1.00 82.00 125 LEU A O 1
ATOM 1030 N N . SER A 1 126 ? 7.433 6.169 -15.517 1.00 85.81 126 SER A N 1
ATOM 1031 C CA . SER A 1 126 ? 7.343 7.342 -14.643 1.00 85.81 126 SER A CA 1
ATOM 1032 C C . SER A 1 126 ? 5.889 7.713 -14.335 1.00 85.81 126 SER A C 1
ATOM 1034 O O . SER A 1 126 ? 5.585 8.051 -13.192 1.00 85.81 126 SER A O 1
ATOM 1036 N N . MET A 1 127 ? 4.975 7.558 -15.299 1.00 87.56 127 MET A N 1
ATOM 1037 C CA . MET A 1 127 ? 3.534 7.725 -15.077 1.00 87.56 127 MET A CA 1
ATOM 1038 C C . MET A 1 127 ? 2.977 6.722 -14.061 1.00 87.56 127 MET A C 1
ATOM 1040 O O . MET A 1 127 ? 2.261 7.114 -13.141 1.00 87.56 127 MET A O 1
ATOM 1044 N N . VAL A 1 128 ? 3.338 5.438 -14.174 1.00 85.44 128 VAL A N 1
ATOM 1045 C CA . VAL A 1 128 ? 2.917 4.412 -13.203 1.00 85.44 128 VAL A CA 1
ATOM 1046 C C . VAL A 1 128 ? 3.441 4.737 -11.803 1.00 85.44 128 VAL A C 1
ATOM 1048 O O . VAL A 1 128 ? 2.692 4.644 -10.831 1.00 85.44 128 VAL A O 1
ATOM 1051 N N . LEU A 1 129 ? 4.695 5.186 -11.693 1.00 86.88 129 LEU A N 1
ATOM 1052 C CA . LEU A 1 129 ? 5.272 5.607 -10.418 1.00 86.88 129 LEU A CA 1
ATOM 1053 C C . LEU A 1 129 ? 4.518 6.804 -9.815 1.00 86.88 129 LEU A C 1
ATOM 1055 O O . LEU A 1 129 ? 4.233 6.801 -8.619 1.00 86.88 129 LEU A O 1
ATOM 1059 N N . ALA A 1 130 ? 4.155 7.799 -10.629 1.00 88.75 130 ALA A N 1
ATOM 1060 C CA . ALA A 1 130 ? 3.385 8.956 -10.177 1.00 88.75 130 ALA A CA 1
ATOM 1061 C C . ALA A 1 130 ? 1.998 8.554 -9.645 1.00 88.75 130 ALA A C 1
ATOM 1063 O O . ALA A 1 130 ? 1.611 8.975 -8.555 1.00 88.75 130 ALA A O 1
ATOM 1064 N N . ILE A 1 131 ? 1.282 7.681 -10.361 1.00 89.25 131 ILE A N 1
ATOM 1065 C CA . ILE A 1 131 ? -0.012 7.134 -9.917 1.00 89.25 131 ILE A CA 1
ATOM 1066 C C . ILE A 1 131 ? 0.145 6.382 -8.589 1.00 89.25 131 ILE A C 1
ATOM 1068 O O . ILE A 1 131 ? -0.663 6.542 -7.675 1.00 89.25 131 ILE A O 1
ATOM 1072 N N . TYR A 1 132 ? 1.213 5.598 -8.450 1.00 85.94 132 TYR A N 1
ATOM 1073 C CA . TYR A 1 132 ? 1.480 4.842 -7.232 1.00 85.94 132 TYR A CA 1
ATOM 1074 C C . TYR A 1 132 ? 1.747 5.747 -6.018 1.00 85.94 132 TYR A C 1
ATOM 1076 O O . TYR A 1 132 ? 1.277 5.465 -4.915 1.00 85.94 132 TYR A O 1
ATOM 1084 N N . ILE A 1 133 ? 2.438 6.874 -6.221 1.00 89.62 133 ILE A N 1
ATOM 1085 C CA . ILE A 1 133 ? 2.631 7.901 -5.186 1.00 89.62 133 ILE A CA 1
ATOM 1086 C C . ILE A 1 133 ? 1.283 8.499 -4.758 1.00 89.62 133 ILE A C 1
ATOM 1088 O O . ILE A 1 133 ? 1.046 8.647 -3.561 1.00 89.62 133 ILE A O 1
ATOM 1092 N N . ILE A 1 134 ? 0.380 8.789 -5.702 1.00 91.38 134 ILE A N 1
ATOM 1093 C CA . ILE A 1 134 ? -0.959 9.322 -5.396 1.00 91.38 134 ILE A CA 1
ATOM 1094 C C . ILE A 1 134 ? -1.744 8.346 -4.510 1.00 91.38 134 ILE A C 1
ATOM 1096 O O . ILE A 1 134 ? -2.302 8.761 -3.494 1.00 91.38 134 ILE A O 1
ATOM 1100 N N . PHE A 1 135 ? -1.738 7.048 -4.833 1.00 88.50 135 PHE A N 1
ATOM 1101 C CA . PHE A 1 135 ? -2.404 6.039 -4.000 1.00 88.50 135 PHE A CA 1
ATOM 1102 C C . PHE A 1 135 ? -1.838 5.973 -2.581 1.00 88.50 135 PHE A C 1
ATOM 1104 O O . PHE A 1 135 ? -2.591 5.820 -1.620 1.00 88.50 135 PHE A O 1
ATOM 1111 N N . PHE A 1 136 ? -0.526 6.127 -2.425 1.00 88.31 136 PHE A N 1
ATOM 1112 C CA . PHE A 1 136 ? 0.095 6.150 -1.105 1.00 88.31 136 PHE A CA 1
ATOM 1113 C C . PHE A 1 136 ? -0.274 7.400 -0.297 1.00 88.31 136 PHE A C 1
ATOM 1115 O O . PHE A 1 136 ? -0.549 7.293 0.897 1.00 88.31 136 PHE A O 1
ATOM 1122 N N . VAL A 1 137 ? -0.351 8.571 -0.934 1.00 90.38 137 VAL A N 1
ATOM 1123 C CA . VAL A 1 137 ? -0.824 9.801 -0.277 1.00 90.38 137 VAL A CA 1
ATOM 1124 C C . VAL A 1 137 ? -2.269 9.637 0.197 1.00 90.38 137 VAL A C 1
ATOM 1126 O O . VAL A 1 137 ? -2.556 9.907 1.362 1.00 90.38 137 VAL A O 1
ATOM 1129 N N . MET A 1 138 ? -3.150 9.100 -0.653 1.00 89.75 138 MET A N 1
ATOM 1130 C CA . MET A 1 138 ? -4.530 8.775 -0.270 1.00 89.75 138 MET A CA 1
ATOM 1131 C C . MET A 1 138 ? -4.584 7.788 0.906 1.00 89.75 138 MET A C 1
ATOM 1133 O O . MET A 1 138 ? -5.470 7.877 1.755 1.00 89.75 138 MET A O 1
ATOM 1137 N N . ALA A 1 139 ? -3.627 6.858 0.992 1.00 88.00 139 ALA A N 1
ATOM 1138 C CA . ALA A 1 139 ? -3.563 5.882 2.079 1.00 88.00 139 ALA A CA 1
ATOM 1139 C C . ALA A 1 139 ? -3.155 6.521 3.403 1.00 88.00 139 ALA A C 1
ATOM 1141 O O . ALA A 1 139 ? -3.732 6.204 4.444 1.00 88.00 139 ALA A O 1
ATOM 1142 N N . ILE A 1 140 ? -2.199 7.449 3.364 1.00 88.31 140 ILE A N 1
ATOM 1143 C CA . ILE A 1 140 ? -1.818 8.247 4.530 1.00 88.31 140 ILE A CA 1
ATOM 1144 C C . ILE A 1 140 ? -2.998 9.098 4.996 1.00 88.31 140 ILE A C 1
ATOM 1146 O O . ILE A 1 140 ? -3.276 9.135 6.193 1.00 88.31 140 ILE A O 1
ATOM 1150 N N . GLU A 1 141 ? -3.701 9.752 4.072 1.00 90.12 141 GLU A N 1
ATOM 1151 C CA . GLU A 1 141 ? -4.861 10.583 4.396 1.00 90.12 141 GLU A CA 1
ATOM 1152 C C . GLU A 1 141 ? -5.967 9.765 5.075 1.00 90.12 141 GLU A C 1
ATOM 1154 O O . GLU A 1 141 ? -6.479 10.168 6.121 1.00 90.12 141 GLU A O 1
ATOM 1159 N N . LEU A 1 142 ? -6.270 8.572 4.552 1.00 87.25 142 LEU A N 1
ATOM 1160 C CA . LEU A 1 142 ? -7.252 7.666 5.147 1.00 87.25 142 LEU A CA 1
ATOM 1161 C C . LEU A 1 142 ? -6.827 7.195 6.548 1.00 87.25 142 LEU A C 1
ATOM 1163 O O . LEU A 1 142 ? -7.621 7.239 7.488 1.00 87.25 142 LEU A O 1
ATOM 1167 N N . ALA A 1 143 ? -5.560 6.807 6.725 1.00 85.62 143 ALA A N 1
ATOM 1168 C CA . ALA A 1 143 ? -5.034 6.424 8.034 1.00 85.62 143 ALA A CA 1
ATOM 1169 C C . ALA A 1 143 ? -5.083 7.588 9.036 1.00 85.62 143 ALA A C 1
ATOM 1171 O O . ALA A 1 143 ? -5.440 7.391 10.199 1.00 85.62 143 ALA A O 1
ATOM 1172 N N . TRP A 1 144 ? -4.764 8.807 8.593 1.00 85.62 144 TRP A N 1
ATOM 1173 C CA . TRP A 1 144 ? -4.861 10.010 9.414 1.00 85.62 144 TRP A CA 1
ATOM 1174 C C . TRP A 1 144 ? -6.306 10.286 9.831 1.00 85.62 144 TRP A C 1
ATOM 1176 O O . TRP A 1 144 ? -6.565 10.566 11.003 1.00 85.62 144 TRP A O 1
ATOM 1186 N N . HIS A 1 145 ? -7.255 10.133 8.904 1.00 85.62 145 HIS A N 1
ATOM 1187 C CA . HIS A 1 145 ? -8.679 10.266 9.189 1.00 85.62 145 HIS A CA 1
ATOM 1188 C C . HIS A 1 145 ? -9.122 9.297 10.294 1.00 85.62 145 HIS A C 1
ATOM 1190 O O . HIS A 1 145 ? -9.748 9.716 11.271 1.00 85.62 145 HIS A O 1
ATOM 1196 N N . TRP A 1 146 ? -8.713 8.028 10.213 1.00 82.31 146 TRP A N 1
ATOM 1197 C CA . TRP A 1 146 ? -9.004 7.024 11.240 1.00 82.31 146 TRP A CA 1
ATOM 1198 C C . TRP A 1 146 ? -8.358 7.338 12.593 1.00 82.31 146 TRP A C 1
ATOM 1200 O O . TRP A 1 146 ? -9.002 7.165 13.629 1.00 82.31 146 TRP A O 1
ATOM 1210 N N . ILE A 1 147 ? -7.122 7.849 12.613 1.00 82.38 147 ILE A N 1
ATOM 1211 C CA . ILE A 1 147 ? -6.438 8.281 13.846 1.00 82.38 147 ILE A CA 1
ATOM 1212 C C . ILE A 1 147 ? -7.196 9.430 14.513 1.00 82.38 147 ILE A C 1
ATOM 1214 O O . ILE A 1 147 ? -7.451 9.387 15.720 1.00 82.38 147 ILE A O 1
ATOM 1218 N N . VAL A 1 148 ? -7.566 10.449 13.736 1.00 82.56 148 VAL A N 1
ATOM 1219 C CA . VAL A 1 148 ? -8.306 11.613 14.229 1.00 82.56 148 VAL A CA 1
ATOM 1220 C C . VAL A 1 148 ? -9.677 11.185 14.744 1.00 82.56 148 VAL A C 1
ATOM 1222 O O . VAL A 1 148 ? -10.042 11.549 15.862 1.00 82.56 148 VAL A O 1
ATOM 1225 N N . TYR A 1 149 ? -10.408 10.360 13.990 1.00 78.38 149 TYR A N 1
ATOM 1226 C CA . TYR A 1 149 ? -11.707 9.836 14.406 1.00 78.38 149 TYR A CA 1
ATOM 1227 C C . TYR A 1 149 ? -11.607 9.043 15.711 1.00 78.38 149 TYR A C 1
ATOM 1229 O O . TYR A 1 149 ? -12.368 9.283 16.654 1.00 78.38 149 TYR A O 1
ATOM 1237 N N . ALA A 1 150 ? -10.622 8.144 15.804 1.00 74.62 150 ALA A N 1
ATOM 1238 C CA . ALA A 1 150 ? -10.357 7.394 17.019 1.00 74.62 150 ALA A CA 1
ATOM 1239 C C . ALA A 1 150 ? -10.100 8.347 18.191 1.00 74.62 150 ALA A C 1
ATOM 1241 O O . ALA A 1 150 ? -10.723 8.176 19.237 1.00 74.62 150 ALA A O 1
ATOM 1242 N N . HIS A 1 151 ? -9.259 9.376 18.008 1.00 75.44 151 HIS A N 1
ATOM 1243 C CA . HIS A 1 151 ? -8.944 10.378 19.029 1.00 75.44 151 HIS A CA 1
ATOM 1244 C C . HIS A 1 151 ? -10.182 11.165 19.484 1.00 75.44 151 HIS A C 1
ATOM 1246 O O . HIS A 1 151 ? -10.412 11.295 20.687 1.00 75.44 151 HIS A O 1
ATOM 1252 N N . MET A 1 152 ? -11.014 11.636 18.549 1.00 74.00 152 MET A N 1
ATOM 1253 C CA . MET A 1 152 ? -12.260 12.342 18.866 1.00 74.00 152 MET A CA 1
ATOM 1254 C C . MET A 1 152 ? -13.239 11.468 19.663 1.00 74.00 152 MET A C 1
ATOM 1256 O O . MET A 1 152 ? -13.893 11.963 20.584 1.00 74.00 152 MET A O 1
ATOM 1260 N N . CYS A 1 153 ? -13.292 10.166 19.365 1.00 69.06 153 CYS A N 1
ATOM 1261 C CA . CYS A 1 153 ? -14.075 9.203 20.138 1.00 69.06 153 CYS A CA 1
ATOM 1262 C C . CYS A 1 153 ? -13.512 8.996 21.557 1.00 69.06 153 CYS A C 1
ATOM 1264 O O . CYS A 1 153 ? -14.283 8.791 22.491 1.00 69.06 153 CYS A O 1
ATOM 1266 N N . ILE A 1 154 ? -12.184 9.052 21.762 1.00 66.88 154 ILE A N 1
ATOM 1267 C CA . ILE A 1 154 ? -11.582 8.956 23.111 1.00 66.88 154 ILE A CA 1
ATOM 1268 C C . ILE A 1 154 ? -11.917 10.188 23.946 1.00 66.88 154 ILE A C 1
ATOM 1270 O O . ILE A 1 154 ? -12.262 10.063 25.116 1.00 66.88 154 ILE A O 1
ATOM 1274 N N . SER A 1 155 ? -11.792 11.371 23.350 1.00 70.69 155 SER A N 1
ATOM 1275 C CA . SER A 1 155 ? -11.990 12.642 24.043 1.00 70.69 155 SER A CA 1
ATOM 1276 C C . SER A 1 155 ? -13.463 12.963 24.327 1.00 70.69 155 SER A C 1
ATOM 1278 O O . SER A 1 155 ? -13.746 13.995 24.924 1.00 70.69 155 SER A O 1
ATOM 1280 N N . GLY A 1 156 ? -14.401 12.101 23.913 1.00 64.38 156 GLY A N 1
ATOM 1281 C CA . GLY A 1 156 ? -15.835 12.272 24.159 1.00 64.38 156 GLY A CA 1
ATOM 1282 C C . GLY A 1 156 ? -16.511 13.326 23.277 1.00 64.38 156 GLY A C 1
ATOM 1283 O O . GLY A 1 156 ? -17.698 13.581 23.454 1.00 64.38 156 GLY A O 1
ATOM 1284 N N . TYR A 1 157 ? -15.791 13.909 22.312 1.00 58.72 157 TYR A N 1
ATOM 1285 C CA . TYR A 1 157 ? -16.338 14.901 21.378 1.00 58.72 157 TYR A CA 1
ATOM 1286 C C . TYR A 1 157 ? -17.271 14.273 20.339 1.00 58.72 157 TYR A C 1
ATOM 1288 O O . TYR A 1 157 ? -18.193 14.926 19.858 1.00 58.72 157 TYR A O 1
ATOM 1296 N N . VAL A 1 158 ? -17.050 12.998 20.007 1.00 59.28 158 VAL A N 1
ATOM 1297 C CA . VAL A 1 158 ? -17.889 12.239 19.078 1.00 59.28 158 VAL A CA 1
ATOM 1298 C C . VAL A 1 158 ? -18.486 11.058 19.832 1.00 59.28 158 VAL A C 1
ATOM 1300 O O . VAL A 1 158 ? -17.810 10.072 20.118 1.00 59.28 158 VAL A O 1
ATOM 1303 N N . MET A 1 159 ? -19.774 11.154 20.164 1.00 53.47 159 MET A N 1
ATOM 1304 C CA . MET A 1 159 ? -20.535 9.986 20.592 1.00 53.47 159 MET A CA 1
ATOM 1305 C C . MET A 1 159 ? -20.852 9.153 19.353 1.00 53.47 159 MET A C 1
ATOM 1307 O O . MET A 1 159 ? -21.640 9.580 18.506 1.00 53.47 159 MET A O 1
ATOM 1311 N N . VAL A 1 160 ? -20.266 7.957 19.249 1.00 55.75 160 VAL A N 1
ATOM 1312 C CA . VAL A 1 160 ? -20.742 6.931 18.313 1.00 55.75 160 VAL A CA 1
ATOM 1313 C C . VAL A 1 160 ? -22.174 6.610 18.728 1.00 55.75 160 VAL A C 1
ATOM 1315 O O . VAL A 1 160 ? -22.418 5.847 19.659 1.00 55.75 160 VAL A O 1
ATOM 1318 N N . LYS A 1 161 ? -23.142 7.276 18.097 1.00 45.06 161 LYS A N 1
ATOM 1319 C CA . LYS A 1 161 ? -24.561 7.185 18.436 1.00 45.06 161 LYS A CA 1
ATOM 1320 C C . LYS A 1 161 ? -25.141 5.886 17.877 1.00 45.06 161 LYS A C 1
ATOM 1322 O O . LYS A 1 161 ? -26.082 5.915 17.096 1.00 45.06 161 LYS A O 1
ATOM 1327 N N . ASN A 1 162 ? -24.598 4.738 18.277 1.00 46.56 162 ASN A N 1
ATOM 1328 C CA . ASN A 1 162 ? -25.278 3.467 18.079 1.00 46.56 162 ASN A CA 1
ATOM 1329 C C . ASN A 1 162 ? -26.241 3.255 19.240 1.00 46.56 162 ASN A C 1
ATOM 1331 O O . ASN A 1 162 ? -25.926 2.655 20.260 1.00 46.56 162 ASN A O 1
ATOM 1335 N N . ARG A 1 163 ? -27.462 3.753 19.039 1.00 40.41 163 ARG A N 1
ATOM 1336 C CA . ARG A 1 163 ? -28.649 3.150 19.635 1.00 40.41 163 ARG A CA 1
ATOM 1337 C C . ARG A 1 163 ? -28.888 1.845 18.866 1.00 40.41 163 ARG A C 1
ATOM 1339 O O . ARG A 1 163 ? -29.628 1.830 17.889 1.00 40.41 163 ARG A O 1
ATOM 1346 N N . ILE A 1 164 ? -28.169 0.785 19.217 1.00 45.69 164 ILE A N 1
ATOM 1347 C CA . ILE A 1 164 ? -28.429 -0.562 18.704 1.00 45.69 164 ILE A CA 1
ATOM 1348 C C . ILE A 1 164 ? -28.355 -1.498 19.908 1.00 45.69 164 ILE A C 1
ATOM 1350 O O . ILE A 1 164 ? -27.276 -1.980 20.223 1.00 45.69 164 ILE A O 1
ATOM 1354 N N . PHE A 1 165 ? -29.535 -1.676 20.512 1.00 38.38 165 PHE A N 1
ATOM 1355 C CA . PHE A 1 165 ? -29.927 -2.650 21.539 1.00 38.38 165 PHE A CA 1
ATOM 1356 C C . PHE A 1 165 ? -29.197 -2.597 22.886 1.00 38.38 165 PHE A C 1
ATOM 1358 O O . PHE A 1 165 ? -27.995 -2.919 22.958 1.00 38.38 165 PHE A O 1
#

Sequence (165 aa):
MSQRFYLLLELLYGVALLTAIAAAPDIEIKLRPRYDEKLSITYDLRITYGFPDIGTTIIKALLVTFLAMMPTVTMLPQRLTKWRLFKFVPLAPWILMCCVKFPQHVIRHIFTIRHTAEYMNTFPLSMVLAIYIIFFVMAIELAWHWIVYAHMCISGYVMVKNRIF

Foldseek 3Di:
DDPVVVVVVLLVVQLVLQLVLQQQWDWDWDFDFDDDPPRDGDTDTDTDTHTDDSVVSSVVSSVLSCLLCVLVVDPDPPVQVVPVVVNCVSVVVSVVSLVVSLVVSLVSLVVVLVVCVVPDDCVVSVVVSVVSVVSSVVSVVSSVVSVVVSVCVSVVVDDSPPPDD